Protein AF-A0A928CV16-F1 (afdb_monomer_lite)

Foldseek 3Di:
DPDDPPDPDDDDPPDDPCPDPVVVPVPVVDDDDDPVDPDDPVVVVVPPPPPPPPPVVVVVVVVVVVVVVLVVVLVVLLVVCCVVPVPLNVLLVCCLVCVVDDLVNSCVVVVHDSVVSVVSPVVSCVSPVVCVVSRPDPPPPPPPPDD

Radius of gyration: 34.5 Å; chains: 1; bounding box: 80×53×70 Å

Sequence (147 aa):
MFGCHNCSHRPQKDENYEETPCARCRAAMDPAVMSDFAMDPEDLNTMPVEEEYPDEVLKDRYCRADMAEAVSQTAKTILRLKTRSHSACRILEMKIDRPELSYSQLAEIFSCRKQNIQYHLHKILSACPELGYLLPARKKSRRTARR

Structure (mmCIF, N/CA/C/O backbone):
data_AF-A0A928CV16-F1
#
_entry.id   AF-A0A928CV16-F1
#
loop_
_atom_site.group_PDB
_atom_site.id
_atom_site.type_symbol
_atom_site.label_atom_id
_atom_site.label_alt_id
_atom_site.label_comp_id
_atom_site.label_asym_id
_atom_site.label_entity_id
_atom_site.label_seq_id
_atom_site.pdbx_PDB_ins_code
_atom_site.Cartn_x
_atom_site.Cartn_y
_atom_site.Cartn_z
_atom_site.occupancy
_atom_site.B_iso_or_equiv
_atom_site.auth_seq_id
_atom_site.auth_comp_id
_atom_site.auth_asym_id
_atom_site.auth_atom_id
_atom_site.pdbx_PDB_model_num
ATOM 1 N N . MET A 1 1 ? 53.106 -1.876 -30.721 1.00 47.25 1 MET A N 1
ATOM 2 C CA . MET A 1 1 ? 53.663 -3.218 -31.002 1.00 47.25 1 MET A CA 1
ATOM 3 C C . MET A 1 1 ? 53.161 -3.622 -32.377 1.00 47.25 1 MET A C 1
ATOM 5 O O . MET A 1 1 ? 51.961 -3.531 -32.580 1.00 47.25 1 MET A O 1
ATOM 9 N N . PHE A 1 2 ? 54.045 -3.991 -33.307 1.00 47.91 2 PHE A N 1
ATOM 10 C CA . PHE A 1 2 ? 53.650 -4.603 -34.581 1.00 47.91 2 PHE A CA 1
ATOM 11 C C . PHE A 1 2 ? 53.390 -6.089 -34.322 1.00 47.91 2 PHE A C 1
ATOM 13 O O . PHE A 1 2 ? 54.287 -6.804 -33.881 1.00 47.91 2 PHE A O 1
ATOM 20 N N . GLY A 1 3 ? 52.152 -6.536 -34.498 1.00 51.47 3 GLY A N 1
ATOM 21 C CA . GLY A 1 3 ? 51.766 -7.919 -34.246 1.00 51.47 3 GLY A CA 1
ATOM 22 C C . GLY A 1 3 ? 50.323 -8.173 -34.653 1.00 51.47 3 GLY A C 1
ATOM 23 O O . GLY A 1 3 ? 49.477 -7.289 -34.545 1.00 51.47 3 GLY A O 1
ATOM 24 N N . CYS A 1 4 ? 50.050 -9.381 -35.138 1.00 59.94 4 CYS A N 1
ATOM 25 C CA . CYS A 1 4 ? 48.690 -9.823 -35.410 1.00 59.94 4 CYS A CA 1
ATOM 26 C C . CYS A 1 4 ? 47.965 -10.042 -34.074 1.00 59.94 4 CYS A C 1
ATOM 28 O O . CYS A 1 4 ? 48.443 -10.793 -33.229 1.00 59.94 4 CYS A O 1
ATOM 30 N N . HIS A 1 5 ? 46.807 -9.407 -33.874 1.00 60.84 5 HIS A N 1
ATOM 31 C CA . HIS A 1 5 ? 46.018 -9.560 -32.644 1.00 60.84 5 HIS A CA 1
ATOM 32 C C . HIS A 1 5 ? 45.402 -10.959 -32.475 1.00 60.84 5 HIS A C 1
ATOM 34 O O . HIS A 1 5 ? 45.026 -11.325 -31.364 1.00 60.84 5 HIS A O 1
ATOM 40 N N . ASN A 1 6 ? 45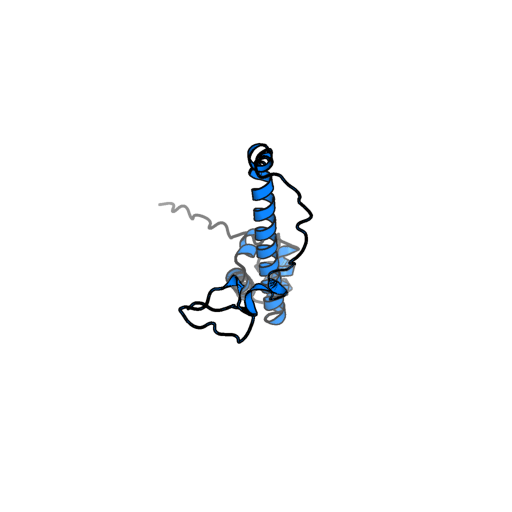.330 -11.740 -33.557 1.00 61.22 6 ASN A N 1
ATOM 41 C CA . ASN A 1 6 ? 44.631 -13.025 -33.606 1.00 61.22 6 ASN A CA 1
ATOM 42 C C . ASN A 1 6 ? 45.553 -14.246 -33.729 1.00 61.22 6 ASN A C 1
ATOM 44 O O . ASN A 1 6 ? 45.060 -15.371 -33.788 1.00 61.22 6 ASN A O 1
ATOM 48 N N . CYS A 1 7 ? 46.879 -14.076 -33.752 1.00 63.16 7 CYS A N 1
ATOM 49 C CA . CYS A 1 7 ? 47.793 -15.211 -33.656 1.00 63.16 7 CYS A CA 1
ATOM 50 C C . CYS A 1 7 ? 49.028 -14.878 -32.816 1.00 63.16 7 CYS A C 1
ATOM 52 O O . CYS A 1 7 ? 49.430 -13.728 -32.680 1.00 63.16 7 CYS A O 1
ATOM 54 N N . SER A 1 8 ? 49.659 -15.904 -32.245 1.00 60.75 8 SER A N 1
ATOM 55 C CA . SER A 1 8 ? 50.816 -15.769 -31.346 1.00 60.75 8 SER A CA 1
ATOM 56 C C . SER A 1 8 ? 52.103 -15.324 -32.055 1.00 60.75 8 SER A C 1
ATO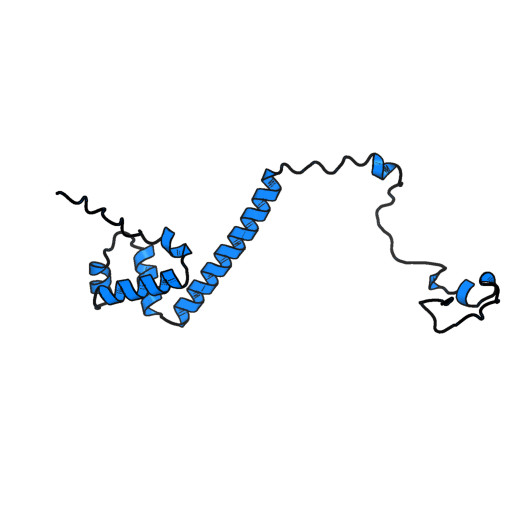M 58 O O . SER A 1 8 ? 53.174 -15.331 -31.448 1.00 60.75 8 SER A O 1
ATOM 60 N N . HIS A 1 9 ? 52.022 -14.989 -33.343 1.00 64.12 9 HIS A N 1
ATOM 61 C CA . HIS A 1 9 ? 53.176 -14.701 -34.174 1.00 64.12 9 HIS A CA 1
ATOM 62 C C . HIS A 1 9 ? 53.572 -13.227 -34.055 1.00 64.12 9 HIS A C 1
ATOM 64 O O . HIS A 1 9 ? 52.753 -12.323 -34.234 1.00 64.12 9 HIS A O 1
ATOM 70 N N . ARG A 1 10 ? 54.843 -12.987 -33.723 1.00 64.25 10 ARG A N 1
ATOM 71 C CA . ARG A 1 10 ? 55.407 -11.649 -33.525 1.00 64.25 10 ARG A CA 1
ATOM 72 C C . ARG A 1 10 ? 56.444 -11.390 -34.618 1.00 64.25 10 ARG A C 1
ATOM 74 O O . ARG A 1 10 ? 57.535 -11.949 -34.506 1.00 64.25 10 ARG A O 1
ATOM 81 N N . PRO A 1 11 ? 56.112 -10.604 -35.655 1.00 63.56 11 PRO A N 1
ATOM 82 C CA . PRO A 1 11 ? 57.064 -10.299 -36.715 1.00 63.56 11 PRO A CA 1
ATOM 83 C C . PRO A 1 11 ? 58.230 -9.473 -36.165 1.00 63.56 11 PRO A C 1
ATOM 85 O O . PRO A 1 11 ? 58.069 -8.713 -35.199 1.00 63.56 11 PRO A O 1
ATOM 88 N N . GLN A 1 12 ? 59.412 -9.637 -36.760 1.00 64.19 12 GLN A N 1
ATOM 89 C CA . GLN A 1 12 ? 60.558 -8.795 -36.424 1.00 64.19 12 GLN A CA 1
ATOM 90 C C . GLN A 1 12 ? 60.365 -7.385 -36.997 1.00 64.19 12 GLN A C 1
ATOM 92 O O . GLN A 1 12 ? 59.616 -7.174 -37.945 1.00 64.19 12 GLN A O 1
ATOM 97 N N . LYS A 1 13 ? 60.998 -6.387 -36.371 1.00 61.31 13 LYS A N 1
ATOM 98 C CA . LYS A 1 13 ? 60.667 -4.963 -36.561 1.00 61.31 13 LYS A CA 1
ATOM 99 C C . LYS A 1 13 ? 60.935 -4.431 -37.980 1.00 61.31 13 LYS A C 1
ATOM 101 O O . LYS A 1 13 ? 60.340 -3.422 -38.342 1.00 61.31 13 LYS A O 1
ATOM 106 N N . ASP A 1 14 ? 61.761 -5.134 -38.752 1.00 65.06 14 ASP A N 1
ATOM 107 C CA . ASP A 1 14 ? 62.219 -4.738 -40.091 1.00 65.06 14 ASP A CA 1
ATOM 108 C C . ASP A 1 14 ? 61.791 -5.739 -41.183 1.00 65.06 14 ASP A C 1
ATOM 110 O O . ASP A 1 14 ? 62.285 -5.703 -42.307 1.00 65.06 14 ASP A O 1
ATOM 114 N N . GLU A 1 15 ? 60.884 -6.660 -40.851 1.00 63.88 15 GLU A N 1
ATOM 115 C CA . GLU A 1 15 ? 60.398 -7.691 -41.765 1.00 63.88 15 GLU A CA 1
ATOM 116 C C . GLU A 1 15 ? 59.200 -7.163 -42.569 1.00 63.88 15 GLU A C 1
ATOM 118 O O . GLU A 1 15 ? 58.273 -6.563 -42.012 1.00 63.88 15 GLU A O 1
ATOM 123 N N . ASN A 1 16 ? 59.214 -7.357 -43.891 1.00 64.81 16 ASN A N 1
ATOM 124 C CA . ASN A 1 16 ? 58.184 -6.812 -44.767 1.00 64.81 16 ASN A CA 1
ATOM 125 C C . ASN A 1 16 ? 56.872 -7.587 -44.567 1.00 64.81 16 ASN A C 1
ATOM 127 O O . ASN A 1 16 ? 56.825 -8.805 -44.735 1.00 64.81 16 ASN A O 1
ATOM 131 N N . TYR A 1 17 ? 55.801 -6.892 -44.174 1.00 65.31 17 TYR A N 1
ATOM 132 C CA . TYR A 1 17 ? 54.583 -7.536 -43.667 1.00 65.31 17 TYR A CA 1
ATOM 133 C C . TYR A 1 17 ? 53.970 -8.544 -44.652 1.00 65.31 17 TYR A C 1
ATOM 135 O O . TYR A 1 17 ? 53.527 -9.607 -44.219 1.00 65.31 17 TYR A O 1
ATOM 143 N N . GLU A 1 18 ? 53.995 -8.246 -45.956 1.00 65.75 18 GLU A N 1
ATOM 144 C CA . GLU A 1 18 ? 53.441 -9.071 -47.046 1.00 65.75 18 GLU A CA 1
ATOM 145 C C . GLU A 1 18 ? 54.078 -10.465 -47.159 1.00 65.75 18 GLU A C 1
ATOM 147 O O . GLU A 1 18 ? 53.445 -11.406 -47.641 1.00 65.75 18 GLU A O 1
ATOM 152 N N . GLU A 1 19 ? 55.309 -10.616 -46.673 1.00 66.31 19 GLU A N 1
ATOM 153 C CA . GLU A 1 19 ? 56.051 -11.878 -46.682 1.00 66.31 19 GLU A CA 1
ATOM 154 C C . GLU A 1 19 ? 55.817 -12.696 -45.403 1.00 66.31 19 GLU A C 1
ATOM 156 O O . GLU A 1 19 ? 56.182 -13.871 -45.326 1.00 66.31 19 GLU A O 1
ATOM 161 N N . THR A 1 20 ? 55.168 -12.109 -44.392 1.00 68.19 20 THR A N 1
ATOM 162 C CA . THR A 1 20 ? 54.937 -12.779 -43.111 1.00 68.19 20 THR A CA 1
ATOM 163 C C . THR A 1 20 ? 53.774 -13.777 -43.186 1.00 68.19 20 THR A C 1
ATOM 165 O O . THR A 1 20 ? 52.804 -13.572 -43.923 1.00 68.19 20 THR A O 1
ATOM 168 N N . PRO A 1 21 ? 53.767 -14.828 -42.341 1.00 65.50 21 PRO A N 1
ATOM 169 C CA . PRO A 1 21 ? 52.631 -15.751 -42.235 1.00 65.50 21 PRO A CA 1
ATOM 170 C C . PRO A 1 21 ? 51.313 -15.048 -41.873 1.00 65.50 21 PRO A C 1
ATOM 172 O O . PRO A 1 21 ? 50.228 -15.553 -42.167 1.00 65.50 21 PRO A O 1
ATOM 175 N N . CYS A 1 22 ? 51.403 -13.870 -41.245 1.00 68.44 22 CYS A N 1
ATOM 176 C CA . CYS A 1 22 ? 50.265 -13.027 -40.900 1.00 68.44 22 CYS A CA 1
ATOM 177 C C . CYS A 1 22 ? 49.586 -12.408 -42.132 1.00 68.44 22 CYS A C 1
ATOM 179 O O . CYS A 1 22 ? 48.370 -12.235 -42.094 1.00 68.44 22 CYS A O 1
ATOM 181 N N . ALA A 1 23 ? 50.306 -12.158 -43.234 1.00 64.81 23 ALA A N 1
ATOM 182 C CA . ALA A 1 23 ? 49.723 -11.635 -44.476 1.00 64.81 23 ALA A CA 1
ATOM 183 C C . ALA A 1 23 ? 48.721 -12.602 -45.124 1.00 64.81 23 ALA A C 1
ATOM 185 O O . ALA A 1 23 ? 47.801 -12.178 -45.816 1.00 64.81 23 ALA A O 1
ATOM 186 N N . ARG A 1 24 ? 48.868 -13.909 -44.871 1.00 59.56 24 ARG A N 1
ATOM 187 C CA . ARG A 1 24 ? 47.956 -14.957 -45.357 1.00 59.56 24 ARG A CA 1
ATOM 188 C C . ARG A 1 24 ? 47.046 -15.521 -44.266 1.00 59.56 24 ARG A C 1
ATOM 190 O O . ARG A 1 24 ? 46.402 -16.551 -44.471 1.00 59.56 24 ARG A O 1
ATOM 197 N N . CYS A 1 25 ? 47.001 -14.886 -43.095 1.00 63.03 25 CYS A N 1
ATOM 198 C CA . CYS A 1 25 ? 46.144 -15.330 -42.004 1.00 63.03 25 CYS A CA 1
ATOM 199 C C . CYS A 1 25 ? 44.672 -15.249 -42.437 1.00 63.03 25 CYS A C 1
ATOM 201 O O . CYS A 1 25 ? 44.194 -14.194 -42.843 1.00 63.03 25 CYS A O 1
ATOM 203 N N . ARG A 1 26 ? 43.939 -16.367 -42.329 1.00 50.25 26 ARG A N 1
ATOM 204 C CA . ARG A 1 26 ? 42.530 -16.490 -42.753 1.00 50.25 26 ARG A CA 1
ATOM 205 C C . ARG A 1 26 ? 41.576 -15.478 -42.108 1.00 50.25 26 ARG A C 1
ATOM 207 O O . ARG A 1 26 ? 40.538 -15.221 -42.688 1.00 50.25 26 ARG A O 1
ATOM 214 N N . ALA A 1 27 ? 41.929 -14.872 -40.973 1.00 50.78 27 ALA A N 1
ATOM 215 C CA . ALA A 1 27 ? 41.139 -13.786 -40.387 1.00 50.78 27 ALA A CA 1
ATOM 216 C C . ALA A 1 27 ? 41.137 -12.495 -41.240 1.00 50.78 27 ALA A C 1
ATOM 218 O O . ALA A 1 27 ? 40.261 -11.661 -41.051 1.00 50.78 27 ALA A O 1
ATOM 219 N N . ALA A 1 28 ? 42.094 -12.330 -42.165 1.00 49.78 28 ALA A N 1
ATOM 220 C CA . ALA A 1 28 ? 42.126 -11.239 -43.145 1.00 49.78 28 ALA A CA 1
ATOM 221 C C . ALA A 1 28 ? 41.505 -11.620 -44.505 1.00 49.78 28 ALA A C 1
ATOM 223 O O . ALA A 1 28 ? 41.148 -10.737 -45.274 1.00 49.78 28 ALA A O 1
ATOM 224 N N . MET A 1 29 ? 41.359 -12.917 -44.804 1.00 48.75 29 MET A N 1
ATOM 225 C CA . MET A 1 29 ? 40.766 -13.432 -46.050 1.00 48.75 29 MET A CA 1
ATOM 226 C C . MET A 1 29 ? 39.300 -13.873 -45.860 1.00 48.75 29 MET A C 1
ATOM 228 O O . MET A 1 29 ? 38.892 -14.878 -46.434 1.00 48.75 29 MET A O 1
ATOM 232 N N . ASP A 1 30 ? 38.533 -13.092 -45.088 1.00 45.75 30 ASP A N 1
ATOM 233 C CA . ASP A 1 30 ? 37.084 -13.201 -44.809 1.00 45.75 30 ASP A CA 1
ATOM 234 C C . ASP A 1 30 ? 36.600 -14.258 -43.782 1.00 45.75 30 ASP A C 1
ATOM 236 O O . ASP A 1 30 ? 37.153 -15.361 -43.721 1.00 45.75 30 ASP A O 1
ATOM 240 N N . PRO A 1 31 ? 35.471 -14.031 -43.056 1.00 51.84 31 PRO A N 1
ATOM 241 C CA . PRO A 1 31 ? 34.705 -12.779 -42.879 1.00 51.84 31 PRO A CA 1
ATOM 242 C C . PRO A 1 31 ? 34.172 -12.558 -41.439 1.00 51.84 31 PRO A C 1
ATOM 244 O O . PRO A 1 31 ? 34.201 -13.450 -40.588 1.00 51.84 31 PRO A O 1
ATOM 247 N N . ALA A 1 32 ? 33.542 -11.406 -41.190 1.00 42.53 32 ALA A N 1
ATOM 248 C CA . ALA A 1 32 ? 32.476 -11.327 -40.190 1.00 42.53 32 ALA A CA 1
ATOM 249 C C . ALA A 1 32 ? 31.206 -10.708 -40.794 1.00 42.53 32 ALA A C 1
ATOM 251 O O . ALA A 1 32 ? 31.156 -9.520 -41.077 1.00 42.53 32 ALA A O 1
ATOM 252 N N . VAL A 1 33 ? 30.225 -11.600 -40.965 1.00 43.66 33 VAL A N 1
ATOM 253 C CA . VAL A 1 33 ? 28.759 -11.460 -40.992 1.00 43.66 33 VAL A CA 1
ATOM 254 C C . VAL A 1 33 ? 28.156 -10.254 -41.720 1.00 43.66 33 VAL A C 1
ATOM 256 O O . VAL A 1 33 ? 28.267 -9.108 -41.298 1.00 43.66 33 VAL A O 1
ATOM 259 N N . MET A 1 34 ? 27.392 -10.601 -42.759 1.00 44.31 34 MET A N 1
ATOM 260 C CA . MET A 1 34 ? 26.396 -9.782 -43.442 1.00 44.31 34 MET A CA 1
ATOM 261 C C . MET A 1 34 ? 25.632 -8.863 -42.480 1.00 44.31 34 MET A C 1
ATOM 263 O O . MET A 1 34 ? 24.810 -9.309 -41.682 1.00 44.31 34 MET A O 1
ATOM 267 N N . SER A 1 35 ? 25.871 -7.563 -42.615 1.00 50.25 35 SER A N 1
ATOM 268 C CA . SER A 1 35 ? 24.784 -6.603 -42.489 1.00 50.25 35 SER A CA 1
ATOM 269 C C . SER A 1 35 ? 23.854 -6.851 -43.677 1.00 50.25 35 SER A C 1
ATOM 271 O O . SER A 1 35 ? 24.293 -6.725 -44.818 1.00 50.25 35 SER A O 1
ATOM 273 N N . ASP A 1 36 ? 22.587 -7.183 -43.431 1.00 49.94 36 ASP A N 1
ATOM 274 C CA . ASP A 1 36 ? 21.554 -7.251 -44.481 1.00 49.94 36 ASP A CA 1
ATOM 275 C C . ASP A 1 36 ? 21.257 -5.873 -45.111 1.00 49.94 36 ASP A C 1
ATOM 277 O O . ASP A 1 36 ? 20.431 -5.753 -46.013 1.00 49.94 36 ASP A O 1
ATOM 281 N N . PHE A 1 37 ? 21.942 -4.819 -44.667 1.00 50.28 37 PHE A N 1
ATOM 282 C CA . PHE A 1 37 ? 21.850 -3.491 -45.246 1.00 50.28 37 PHE A CA 1
ATOM 283 C C . PHE A 1 37 ? 23.030 -3.254 -46.184 1.00 50.28 37 PHE A C 1
ATOM 285 O O . PHE A 1 37 ? 24.107 -2.826 -45.765 1.00 50.28 37 PHE A O 1
ATOM 292 N N . ALA A 1 38 ? 22.804 -3.522 -47.469 1.00 52.53 38 ALA A N 1
ATOM 293 C CA . ALA A 1 38 ? 23.517 -2.854 -48.545 1.00 52.53 38 ALA A CA 1
ATOM 294 C C . ALA A 1 38 ? 22.922 -1.445 -48.676 1.00 52.53 38 ALA A C 1
ATOM 296 O O . ALA A 1 38 ? 21.953 -1.255 -49.403 1.00 52.53 38 ALA A O 1
ATOM 297 N N . MET A 1 39 ? 23.431 -0.481 -47.910 1.00 53.00 39 MET A N 1
ATOM 298 C CA . MET A 1 39 ? 23.123 0.931 -48.146 1.00 53.00 39 MET A CA 1
ATOM 299 C C . MET A 1 39 ? 24.405 1.657 -48.529 1.00 53.00 39 MET A C 1
ATOM 301 O O . MET A 1 39 ? 25.416 1.563 -47.829 1.00 53.00 39 MET A O 1
ATOM 305 N N . ASP A 1 40 ? 24.350 2.330 -49.674 1.00 52.69 40 ASP A N 1
ATOM 306 C CA . ASP A 1 40 ? 25.412 3.175 -50.203 1.00 52.69 40 ASP A CA 1
ATOM 307 C C . ASP A 1 40 ? 25.649 4.342 -49.218 1.00 52.69 40 ASP A C 1
ATOM 309 O O . ASP A 1 40 ? 24.684 4.895 -48.685 1.00 52.69 40 ASP A O 1
ATOM 313 N N . PRO A 1 41 ? 26.888 4.770 -48.917 1.00 55.69 41 PRO A N 1
ATOM 314 C CA . PRO A 1 41 ? 27.119 5.941 -48.066 1.00 55.69 41 PRO A CA 1
ATOM 315 C C . PRO A 1 41 ? 26.481 7.244 -48.586 1.00 55.69 41 PRO A C 1
ATOM 317 O O . PRO A 1 41 ? 26.296 8.174 -47.801 1.00 55.69 41 PRO A O 1
ATOM 320 N N . GLU A 1 42 ? 26.102 7.324 -49.866 1.00 56.22 42 GLU A N 1
ATOM 321 C CA . GLU A 1 42 ? 25.296 8.432 -50.403 1.00 56.22 42 GLU A CA 1
ATOM 322 C C . GLU A 1 42 ? 23.796 8.317 -50.056 1.00 56.22 42 GLU A C 1
ATOM 324 O O . GLU A 1 42 ? 23.134 9.345 -49.872 1.00 56.22 42 GLU A O 1
ATOM 329 N N . ASP A 1 43 ? 23.285 7.098 -49.838 1.00 51.53 43 ASP A N 1
ATOM 330 C CA . ASP A 1 43 ? 21.913 6.856 -49.368 1.00 51.53 43 ASP A CA 1
ATOM 331 C C . ASP A 1 43 ? 21.723 7.308 -47.911 1.00 51.53 43 ASP A C 1
ATOM 333 O O . ASP A 1 43 ? 20.634 7.717 -47.524 1.00 51.53 43 ASP A O 1
ATOM 337 N N . LEU A 1 44 ? 22.786 7.336 -47.096 1.00 51.12 44 LEU A N 1
ATOM 338 C CA . LEU A 1 44 ? 22.747 7.857 -45.718 1.00 51.12 44 LEU A CA 1
ATOM 339 C C . LEU A 1 44 ? 22.435 9.362 -45.641 1.00 51.12 44 LEU A C 1
ATOM 341 O O . LEU A 1 44 ? 21.852 9.810 -44.656 1.00 51.12 44 LEU A O 1
ATOM 345 N N . ASN A 1 45 ? 22.780 10.138 -46.674 1.00 51.50 45 ASN A N 1
ATOM 346 C CA . ASN A 1 45 ? 22.426 11.562 -46.767 1.00 51.50 45 ASN A CA 1
ATOM 347 C C . ASN A 1 45 ? 21.039 11.801 -47.387 1.00 51.50 45 ASN A C 1
ATOM 349 O O . ASN A 1 45 ? 20.551 12.932 -47.372 1.00 51.50 45 ASN A O 1
ATOM 353 N N . THR A 1 46 ? 20.411 10.760 -47.940 1.00 53.19 46 THR A N 1
ATOM 354 C CA . THR A 1 46 ? 19.050 10.795 -48.498 1.00 53.19 46 THR A CA 1
ATOM 355 C C . THR A 1 46 ? 18.050 9.968 -47.699 1.00 53.19 46 THR A C 1
ATOM 357 O O . THR A 1 46 ? 16.854 10.034 -47.994 1.00 53.19 46 THR A O 1
ATOM 360 N N . MET A 1 47 ? 18.491 9.262 -46.650 1.00 44.16 47 MET A N 1
ATOM 361 C CA . MET A 1 47 ? 17.587 8.684 -45.668 1.00 44.16 47 MET A CA 1
ATOM 362 C C . MET A 1 47 ? 16.700 9.816 -45.144 1.00 44.16 47 MET A C 1
ATOM 364 O O . MET A 1 47 ? 17.233 10.805 -44.628 1.00 44.16 47 MET A O 1
ATOM 368 N N . PRO A 1 48 ? 15.363 9.722 -45.279 1.00 47.78 48 PRO A N 1
ATOM 369 C CA . PRO A 1 48 ? 14.499 10.613 -44.537 1.00 47.78 48 PRO A CA 1
ATOM 370 C C . PRO A 1 48 ? 14.888 10.414 -43.077 1.00 47.78 48 PRO A C 1
ATOM 372 O O . PRO A 1 48 ? 14.768 9.306 -42.552 1.00 47.78 48 PRO A O 1
ATOM 375 N N . VAL A 1 49 ? 15.460 11.466 -42.483 1.00 53.25 49 VAL A N 1
ATOM 376 C CA . VAL A 1 49 ? 15.687 11.580 -41.043 1.00 53.25 49 VAL A CA 1
ATOM 377 C C . VAL A 1 49 ? 14.451 10.984 -40.399 1.00 53.25 49 VAL A C 1
ATOM 379 O O . VAL A 1 49 ? 13.357 11.463 -40.711 1.00 53.25 49 VAL A O 1
ATOM 382 N N . GLU A 1 50 ? 14.629 9.890 -39.642 1.00 50.62 50 GLU A N 1
ATOM 383 C CA . GLU A 1 50 ? 13.535 9.198 -38.962 1.00 50.62 50 GLU A CA 1
ATOM 384 C C . GLU A 1 50 ? 12.596 10.266 -38.434 1.00 50.62 50 GLU A C 1
ATOM 386 O O . GLU A 1 50 ? 13.037 11.137 -37.676 1.00 50.62 50 GLU A O 1
ATOM 391 N N . GLU A 1 51 ? 11.360 10.255 -38.946 1.00 51.47 51 GLU A N 1
ATOM 392 C CA . GLU A 1 51 ? 10.339 11.212 -38.561 1.00 51.47 51 GLU A CA 1
ATOM 393 C C . GLU A 1 51 ? 10.407 11.336 -37.050 1.00 51.47 51 GLU A C 1
ATOM 395 O O . GLU A 1 51 ? 10.280 10.340 -36.333 1.00 51.47 51 GLU A O 1
ATOM 400 N N . GLU A 1 52 ? 10.708 12.552 -36.603 1.00 53.78 52 GLU A N 1
ATOM 401 C CA . GLU A 1 52 ? 10.690 12.974 -35.219 1.00 53.78 52 GLU A CA 1
ATOM 402 C C . GLU A 1 52 ? 9.346 12.500 -34.664 1.00 53.78 52 GLU A C 1
ATOM 404 O O . GLU A 1 52 ? 8.308 13.115 -34.919 1.00 53.78 52 GLU A O 1
ATOM 409 N N . TYR A 1 53 ? 9.337 11.311 -34.038 1.00 49.84 53 TYR A N 1
ATOM 410 C CA . TYR A 1 53 ? 8.116 10.720 -33.509 1.00 49.84 53 TYR A CA 1
ATOM 411 C C . TYR A 1 53 ? 7.504 11.816 -32.656 1.00 49.84 53 TYR A C 1
ATOM 413 O O . TYR A 1 53 ? 8.220 12.317 -31.783 1.00 49.84 53 TYR A O 1
ATOM 421 N N . PRO A 1 54 ? 6.245 12.226 -32.908 1.00 52.34 54 PRO A N 1
ATOM 422 C CA . PRO A 1 54 ? 5.677 13.368 -32.224 1.00 52.34 54 PRO A CA 1
ATOM 423 C C . PRO A 1 54 ? 5.895 13.130 -30.742 1.00 52.34 54 PRO A C 1
ATOM 425 O O . PRO A 1 54 ? 5.511 12.085 -30.216 1.00 52.34 54 PRO A O 1
ATOM 428 N N . ASP A 1 55 ? 6.606 14.069 -30.127 1.00 57.00 55 ASP A N 1
ATOM 429 C CA . ASP A 1 55 ? 7.196 14.043 -28.787 1.00 57.00 55 ASP A CA 1
ATOM 430 C C . ASP A 1 55 ? 6.251 13.451 -27.712 1.00 57.00 55 ASP A C 1
ATOM 432 O O . ASP A 1 55 ? 6.665 12.910 -26.687 1.00 57.00 55 ASP A O 1
ATOM 436 N N . GLU A 1 56 ? 4.946 13.521 -27.973 1.00 57.09 56 GLU A N 1
ATOM 437 C CA . GLU A 1 56 ? 3.848 12.932 -27.215 1.00 57.09 56 GLU A CA 1
ATOM 438 C C . GLU A 1 56 ? 3.837 11.393 -27.165 1.00 57.09 56 GLU A C 1
ATOM 440 O O . GLU A 1 56 ? 3.549 10.841 -26.108 1.00 57.09 56 GLU A O 1
ATOM 445 N N . VAL A 1 57 ? 4.178 10.669 -28.238 1.00 57.31 57 VAL A N 1
ATOM 446 C CA . VAL A 1 57 ? 4.131 9.190 -28.282 1.00 57.31 57 VAL A CA 1
ATOM 447 C C . VAL A 1 57 ? 5.278 8.571 -27.481 1.00 57.31 57 VAL A C 1
ATOM 449 O O . VAL A 1 57 ? 5.087 7.564 -26.791 1.00 57.31 57 VAL A O 1
ATOM 452 N N . LEU A 1 58 ? 6.467 9.182 -27.531 1.00 56.06 58 LEU A N 1
ATOM 453 C CA . LEU A 1 58 ? 7.597 8.793 -26.686 1.00 56.06 58 LEU A CA 1
ATOM 454 C C . LEU A 1 58 ? 7.313 9.139 -25.221 1.00 56.06 58 LEU A C 1
ATOM 456 O O . LEU A 1 58 ? 7.454 8.262 -24.368 1.00 56.06 58 LEU A O 1
ATOM 460 N N . LYS A 1 59 ? 6.815 10.352 -24.926 1.00 59.72 59 LYS A N 1
ATOM 461 C CA . LYS A 1 59 ? 6.361 10.727 -23.574 1.00 59.72 59 LYS A CA 1
ATOM 462 C C . LYS A 1 59 ? 5.323 9.750 -23.029 1.00 59.72 59 LYS A C 1
ATOM 464 O O . LYS A 1 59 ? 5.466 9.305 -21.897 1.00 59.72 59 LYS A O 1
ATOM 469 N N . ASP A 1 60 ? 4.344 9.337 -23.831 1.00 62.22 60 ASP A N 1
ATOM 470 C CA . ASP A 1 60 ? 3.307 8.398 -23.392 1.00 62.22 60 ASP A CA 1
ATOM 471 C C . ASP A 1 60 ? 3.885 7.002 -23.080 1.00 62.22 60 ASP A C 1
ATOM 473 O O . ASP A 1 60 ? 3.477 6.354 -22.115 1.00 62.22 60 ASP A O 1
ATOM 477 N N . ARG A 1 61 ? 4.903 6.543 -23.824 1.00 60.56 61 ARG A N 1
ATOM 478 C CA . ARG A 1 61 ? 5.613 5.287 -23.515 1.00 60.56 61 ARG A CA 1
ATOM 479 C C . ARG A 1 61 ? 6.447 5.373 -22.235 1.00 60.56 61 ARG A C 1
ATOM 481 O O . ARG A 1 61 ? 6.362 4.453 -21.421 1.00 60.56 61 ARG A O 1
ATOM 488 N N . TYR A 1 62 ? 7.205 6.453 -22.032 1.00 61.12 62 TYR A N 1
ATOM 489 C CA . TYR A 1 62 ? 7.978 6.660 -20.800 1.00 61.12 62 TYR A CA 1
ATOM 490 C C . TYR A 1 62 ? 7.057 6.808 -19.583 1.00 61.12 62 TYR A C 1
ATOM 492 O O . TYR A 1 62 ? 7.239 6.106 -18.592 1.00 61.12 62 TYR A O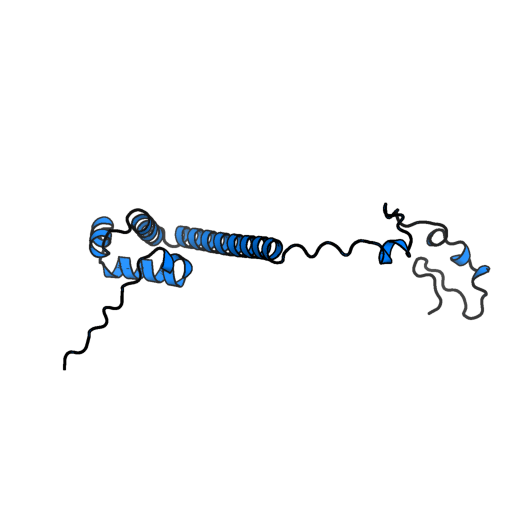 1
ATOM 500 N N . CYS A 1 63 ? 5.979 7.591 -19.695 1.00 68.69 63 CYS A N 1
ATOM 501 C CA . CYS A 1 63 ? 4.974 7.713 -18.642 1.00 68.69 63 CYS A CA 1
ATOM 502 C C . CYS A 1 63 ? 4.327 6.365 -18.293 1.00 68.69 63 CYS A C 1
ATOM 504 O O . CYS A 1 63 ? 4.096 6.082 -17.119 1.00 68.69 63 CYS A O 1
ATOM 506 N N . ARG A 1 64 ? 4.048 5.503 -19.280 1.00 70.50 64 ARG A N 1
ATOM 507 C CA . ARG A 1 64 ? 3.516 4.152 -19.026 1.00 70.50 64 ARG A CA 1
ATOM 508 C C . ARG A 1 64 ? 4.519 3.244 -18.323 1.00 70.50 64 ARG A C 1
ATOM 510 O O . ARG A 1 64 ? 4.102 2.491 -17.444 1.00 70.50 64 ARG A O 1
ATOM 517 N N . ALA A 1 65 ? 5.799 3.305 -18.685 1.00 71.81 65 ALA A N 1
ATOM 518 C CA . ALA A 1 65 ? 6.846 2.531 -18.021 1.00 71.81 65 ALA A CA 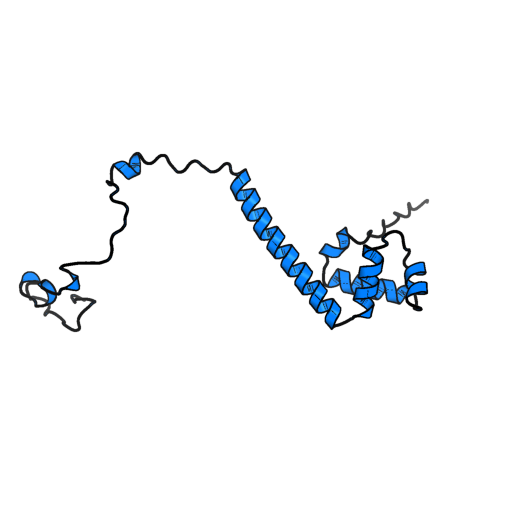1
ATOM 519 C C . ALA A 1 65 ? 7.012 2.964 -16.555 1.00 71.81 65 ALA A C 1
ATOM 521 O O . ALA A 1 65 ? 6.960 2.118 -15.662 1.00 71.81 65 ALA A O 1
ATOM 522 N N . ASP A 1 66 ? 7.074 4.273 -16.305 1.00 76.94 66 ASP A N 1
ATOM 523 C CA . ASP A 1 66 ? 7.188 4.845 -14.960 1.00 76.94 66 ASP A CA 1
ATOM 524 C C . ASP A 1 66 ? 5.955 4.526 -14.100 1.00 76.94 66 ASP A C 1
ATOM 526 O O . ASP A 1 66 ? 6.067 4.148 -12.931 1.00 76.94 66 ASP A O 1
ATOM 530 N N . MET A 1 67 ? 4.753 4.604 -14.685 1.00 79.19 67 MET A N 1
ATOM 531 C CA . MET A 1 67 ? 3.520 4.190 -14.012 1.00 79.19 67 MET A CA 1
ATOM 532 C C . MET A 1 67 ? 3.522 2.693 -13.693 1.00 79.19 67 MET A C 1
ATOM 534 O O . MET A 1 67 ? 3.133 2.305 -12.591 1.00 79.19 67 MET A O 1
ATOM 538 N N . ALA A 1 68 ? 3.959 1.842 -14.623 1.00 78.44 68 ALA A N 1
ATOM 539 C CA . ALA A 1 68 ? 4.028 0.401 -14.401 1.00 78.44 68 ALA A CA 1
ATOM 540 C C . ALA A 1 68 ? 5.028 0.044 -13.291 1.00 78.44 68 ALA A C 1
ATOM 542 O O . ALA A 1 68 ? 4.742 -0.827 -12.461 1.00 78.44 68 ALA A O 1
ATOM 543 N N . GLU A 1 69 ? 6.168 0.734 -13.231 1.00 80.88 69 GLU A N 1
ATOM 544 C CA . GLU A 1 69 ? 7.148 0.581 -12.159 1.00 80.88 69 GLU A CA 1
ATOM 545 C C . GLU A 1 69 ? 6.574 1.030 -10.810 1.00 80.88 69 GLU A C 1
ATOM 547 O O . GLU A 1 69 ? 6.615 0.263 -9.841 1.00 80.88 69 GLU A O 1
ATOM 552 N N . ALA A 1 70 ? 5.958 2.215 -10.753 1.00 78.75 70 ALA A N 1
ATOM 553 C CA . ALA A 1 70 ? 5.328 2.736 -9.543 1.00 78.75 70 ALA A CA 1
ATOM 554 C C . ALA A 1 70 ? 4.236 1.788 -9.020 1.00 78.75 70 ALA A C 1
ATOM 556 O O . ALA A 1 70 ? 4.257 1.397 -7.852 1.00 78.75 70 ALA A O 1
ATOM 557 N N . VAL A 1 71 ? 3.336 1.322 -9.894 1.00 83.31 71 VAL A N 1
ATOM 558 C CA . VAL A 1 71 ? 2.288 0.347 -9.548 1.00 83.31 71 VAL A CA 1
ATOM 559 C C . VAL A 1 71 ? 2.899 -0.961 -9.048 1.00 83.31 71 VAL A C 1
ATOM 561 O O . VAL A 1 71 ? 2.459 -1.501 -8.029 1.00 83.31 71 VAL A O 1
ATOM 564 N N . SER A 1 72 ? 3.943 -1.462 -9.712 1.00 84.81 72 SER A N 1
ATOM 565 C CA . SER A 1 72 ? 4.643 -2.683 -9.298 1.00 84.81 72 SER A CA 1
ATOM 566 C C . SER A 1 72 ? 5.272 -2.536 -7.912 1.00 84.81 72 SER A C 1
ATOM 568 O O . SER A 1 72 ? 5.214 -3.459 -7.093 1.00 84.81 72 SER A O 1
ATOM 570 N N . GLN A 1 73 ? 5.853 -1.376 -7.617 1.00 83.62 73 GLN A N 1
ATOM 571 C CA . GLN A 1 73 ? 6.473 -1.090 -6.330 1.00 83.62 73 GLN A CA 1
ATOM 572 C C . GLN A 1 73 ? 5.432 -0.933 -5.214 1.00 83.62 73 GLN A C 1
ATOM 574 O O . GLN A 1 73 ? 5.605 -1.488 -4.120 1.00 83.62 73 GLN A O 1
ATOM 579 N N . THR A 1 74 ? 4.313 -0.267 -5.496 1.00 83.38 74 THR A N 1
ATOM 580 C CA . THR A 1 74 ? 3.157 -0.186 -4.596 1.00 83.38 74 THR A CA 1
ATOM 581 C C . THR A 1 74 ? 2.600 -1.580 -4.300 1.00 83.38 74 THR A C 1
ATOM 583 O O . THR A 1 74 ? 2.447 -1.944 -3.133 1.00 83.38 74 THR A O 1
ATOM 586 N N . ALA A 1 75 ? 2.393 -2.416 -5.321 1.00 85.62 75 ALA A N 1
ATOM 587 C CA . ALA A 1 75 ? 1.906 -3.786 -5.157 1.00 85.62 75 ALA A CA 1
ATOM 588 C C . ALA A 1 75 ? 2.851 -4.638 -4.290 1.00 85.62 75 ALA A C 1
ATOM 590 O O . ALA A 1 75 ? 2.409 -5.290 -3.339 1.00 85.62 75 ALA A O 1
ATOM 591 N N . LYS A 1 76 ? 4.169 -4.580 -4.540 1.00 87.00 76 LYS A N 1
ATOM 592 C CA . LYS A 1 76 ? 5.181 -5.252 -3.702 1.00 87.00 76 LYS A CA 1
ATOM 593 C C . LYS A 1 76 ? 5.117 -4.786 -2.248 1.00 87.00 76 LYS A C 1
ATOM 595 O O . LYS A 1 76 ? 5.242 -5.598 -1.329 1.00 87.00 76 LYS A O 1
ATOM 600 N N . THR A 1 77 ? 4.917 -3.491 -2.026 1.00 83.94 77 THR A N 1
ATOM 601 C CA . THR A 1 77 ? 4.833 -2.908 -0.682 1.00 83.94 77 THR A CA 1
ATOM 602 C C . THR A 1 77 ? 3.579 -3.377 0.051 1.00 83.94 77 THR A C 1
ATOM 604 O O . THR A 1 77 ? 3.671 -3.804 1.202 1.00 83.94 77 THR A O 1
ATOM 607 N N . ILE A 1 78 ? 2.431 -3.408 -0.627 1.00 83.12 78 ILE A N 1
ATOM 608 C CA . ILE A 1 78 ? 1.176 -3.942 -0.082 1.00 83.12 78 ILE A CA 1
ATOM 609 C C . ILE A 1 78 ? 1.328 -5.425 0.281 1.00 83.12 78 ILE A C 1
ATOM 611 O O . ILE A 1 78 ? 0.955 -5.826 1.384 1.00 83.12 78 ILE A O 1
ATOM 615 N N . LEU A 1 79 ? 1.940 -6.237 -0.587 1.00 85.62 79 LEU A N 1
ATOM 616 C CA . LEU A 1 79 ? 2.193 -7.655 -0.305 1.00 85.62 79 LEU A CA 1
ATOM 617 C C . LEU A 1 79 ? 3.082 -7.847 0.933 1.00 85.62 79 LEU A C 1
ATOM 619 O O . LEU A 1 79 ? 2.779 -8.673 1.794 1.00 85.62 79 LEU A O 1
ATOM 623 N N . ARG A 1 80 ? 4.143 -7.043 1.077 1.00 86.00 80 ARG A N 1
ATOM 624 C CA . ARG A 1 80 ? 5.011 -7.056 2.271 1.00 86.00 80 ARG A CA 1
ATOM 625 C C . ARG A 1 80 ? 4.285 -6.604 3.539 1.00 86.00 80 ARG A C 1
ATOM 627 O O . ARG A 1 80 ? 4.590 -7.083 4.630 1.00 86.00 80 ARG A O 1
ATOM 634 N N . LEU A 1 81 ? 3.344 -5.670 3.426 1.00 82.38 81 LEU A N 1
ATOM 635 C CA . LEU A 1 81 ? 2.508 -5.257 4.552 1.00 82.38 81 LEU A CA 1
ATOM 636 C C . LEU A 1 81 ? 1.553 -6.382 4.963 1.00 82.38 81 LEU A C 1
ATOM 638 O O . LEU A 1 81 ? 1.414 -6.643 6.160 1.00 82.38 81 LEU A O 1
ATOM 642 N N . LYS A 1 82 ? 0.982 -7.103 3.991 1.00 85.25 82 LYS A N 1
ATOM 643 C CA . LYS A 1 82 ? 0.057 -8.221 4.226 1.00 85.25 82 LYS A CA 1
ATOM 644 C C . LYS A 1 82 ? 0.715 -9.375 4.974 1.00 85.25 82 LYS A C 1
ATOM 646 O O . LYS A 1 82 ? 0.096 -9.933 5.876 1.00 85.25 82 LYS A O 1
ATOM 651 N N . THR A 1 83 ? 1.979 -9.678 4.674 1.00 85.19 83 THR A N 1
ATOM 652 C CA . THR A 1 83 ? 2.738 -10.716 5.393 1.00 85.19 83 THR A CA 1
ATOM 653 C C . THR A 1 83 ? 3.121 -10.301 6.815 1.00 85.19 83 THR A C 1
ATOM 655 O O . THR A 1 83 ? 3.165 -11.145 7.704 1.00 85.19 83 THR A O 1
ATOM 658 N N . ARG A 1 84 ? 3.377 -9.009 7.062 1.00 84.44 84 ARG A N 1
ATOM 659 C CA . ARG A 1 84 ? 3.817 -8.502 8.377 1.00 84.44 84 ARG A CA 1
ATOM 660 C C . ARG A 1 84 ? 2.680 -8.153 9.332 1.00 84.44 84 ARG A C 1
ATOM 662 O O . ARG A 1 84 ? 2.852 -8.249 10.543 1.00 84.44 84 ARG A O 1
ATOM 669 N N . SER A 1 85 ? 1.553 -7.660 8.823 1.00 83.50 85 SER A N 1
ATOM 670 C CA . SER A 1 85 ? 0.450 -7.173 9.654 1.00 83.50 85 SER A CA 1
ATOM 671 C C . SER A 1 85 ? -0.895 -7.393 8.972 1.00 83.50 85 SER A C 1
ATOM 673 O O . SER A 1 85 ? -1.496 -6.483 8.401 1.00 83.50 85 SER A O 1
ATOM 675 N N . HIS A 1 86 ? -1.393 -8.623 9.094 1.00 85.50 86 HIS A N 1
ATOM 676 C CA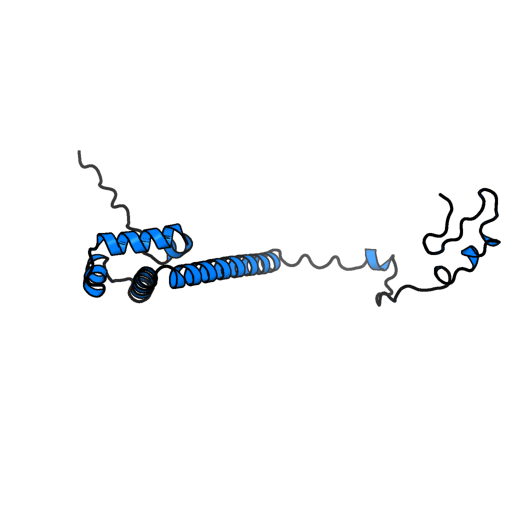 . HIS A 1 86 ? -2.680 -9.030 8.534 1.00 85.50 86 HIS A CA 1
ATOM 677 C C . HIS A 1 86 ? -3.842 -8.133 8.999 1.00 85.50 86 HIS A C 1
ATOM 679 O O . HIS A 1 86 ? -4.699 -7.754 8.205 1.00 85.50 86 HIS A O 1
ATOM 685 N N . SER A 1 87 ? -3.846 -7.725 10.272 1.00 85.62 87 SER A N 1
ATOM 686 C CA . SER A 1 87 ? -4.859 -6.820 10.828 1.00 85.62 87 SER A CA 1
ATOM 687 C C . SER A 1 87 ? -4.830 -5.427 10.195 1.00 85.62 87 SER A C 1
ATOM 689 O O . SER A 1 87 ? -5.885 -4.893 9.862 1.00 85.62 87 SER A O 1
ATOM 691 N N . ALA A 1 88 ? -3.645 -4.851 9.973 1.00 87.88 88 ALA A N 1
ATOM 692 C CA . ALA A 1 88 ? -3.520 -3.541 9.340 1.00 87.88 88 ALA A CA 1
ATOM 693 C C . ALA A 1 88 ? -4.002 -3.576 7.881 1.00 87.88 88 ALA A C 1
ATOM 695 O O . ALA A 1 88 ? -4.725 -2.676 7.456 1.00 87.88 88 ALA A O 1
ATOM 696 N N . CYS A 1 89 ? -3.668 -4.637 7.140 1.00 89.25 89 CYS A N 1
ATOM 697 C CA . CYS A 1 89 ? -4.154 -4.819 5.774 1.00 89.25 89 CYS A CA 1
ATOM 698 C C . CYS A 1 89 ? -5.672 -4.986 5.712 1.00 89.25 89 CYS A C 1
ATOM 700 O O . CYS A 1 89 ? -6.291 -4.327 4.889 1.00 89.25 89 CYS A O 1
ATOM 702 N N . ARG A 1 90 ? -6.294 -5.754 6.616 1.00 92.19 90 ARG A N 1
ATOM 703 C CA . ARG A 1 90 ? -7.765 -5.862 6.657 1.00 92.19 90 ARG A CA 1
ATOM 704 C C . ARG A 1 90 ? -8.448 -4.524 6.943 1.00 92.19 90 ARG A C 1
ATOM 706 O O . ARG A 1 90 ? -9.505 -4.251 6.385 1.00 92.19 90 ARG A O 1
ATOM 713 N N . ILE A 1 91 ? -7.860 -3.688 7.804 1.00 92.69 91 ILE A N 1
ATOM 714 C CA . ILE A 1 91 ? -8.370 -2.333 8.075 1.00 92.69 91 ILE A CA 1
ATOM 715 C C . ILE A 1 91 ? -8.279 -1.463 6.814 1.00 92.69 91 ILE A C 1
ATOM 717 O O . ILE A 1 91 ? -9.218 -0.725 6.521 1.00 92.69 91 ILE A O 1
ATOM 721 N N . LEU A 1 92 ? -7.166 -1.547 6.078 1.00 91.00 92 LEU A N 1
ATOM 722 C CA . LEU A 1 92 ? -6.986 -0.835 4.813 1.00 91.00 92 LEU A CA 1
ATOM 723 C C . LEU A 1 92 ? -7.981 -1.314 3.750 1.00 91.00 92 LEU A C 1
ATOM 725 O O . LEU A 1 92 ? -8.668 -0.476 3.180 1.00 91.00 92 LEU A O 1
ATOM 729 N N . GLU A 1 93 ? -8.077 -2.627 3.521 1.00 91.56 93 GLU A N 1
ATOM 730 C CA . GLU A 1 93 ? -9.013 -3.254 2.574 1.00 91.56 93 GLU A CA 1
ATOM 731 C C . GLU A 1 93 ? -10.444 -2.773 2.862 1.00 91.56 93 GLU A C 1
ATOM 733 O O . GLU A 1 93 ? -11.072 -2.153 2.011 1.00 91.56 93 GLU A O 1
ATOM 738 N N . MET A 1 94 ? -10.902 -2.886 4.116 1.00 92.94 94 MET A N 1
ATOM 739 C CA . MET A 1 94 ? -12.230 -2.414 4.526 1.00 92.94 94 MET A CA 1
ATOM 740 C C . MET A 1 94 ? -12.441 -0.916 4.265 1.00 92.94 94 MET A C 1
ATOM 742 O O . MET A 1 94 ? -13.545 -0.489 3.937 1.00 92.94 94 MET A O 1
ATOM 746 N N . LYS A 1 95 ? -11.401 -0.094 4.447 1.00 90.69 95 LYS A N 1
ATOM 747 C CA . LYS A 1 95 ? -11.494 1.353 4.240 1.00 90.69 95 LYS A CA 1
ATOM 748 C C . LYS A 1 95 ? -11.482 1.738 2.758 1.00 90.69 95 LYS A C 1
ATOM 750 O O . LYS A 1 95 ? -12.069 2.762 2.423 1.00 90.69 95 LYS A O 1
ATOM 755 N N . ILE A 1 96 ? -10.828 0.952 1.906 1.00 89.56 96 ILE A N 1
ATOM 756 C CA . ILE A 1 96 ? -10.864 1.114 0.448 1.00 89.56 96 ILE A CA 1
ATOM 757 C C . ILE A 1 96 ? -12.234 0.682 -0.086 1.00 89.56 96 ILE A C 1
ATOM 759 O O . ILE A 1 96 ? -12.835 1.422 -0.857 1.00 89.56 96 ILE A O 1
ATOM 763 N N . ASP A 1 97 ? -12.752 -0.455 0.382 1.00 91.44 97 ASP A N 1
ATOM 764 C CA . ASP A 1 97 ? -14.043 -0.997 -0.057 1.00 91.44 97 ASP A CA 1
ATOM 765 C C . ASP A 1 97 ? -15.230 -0.144 0.411 1.00 91.44 97 ASP A C 1
ATOM 767 O O . ASP A 1 97 ? -16.250 -0.056 -0.269 1.00 91.44 97 ASP A O 1
ATOM 771 N N . ARG A 1 98 ? -15.113 0.465 1.598 1.00 91.81 98 ARG A N 1
ATOM 772 C CA . ARG A 1 98 ? -16.163 1.272 2.239 1.00 91.81 98 ARG A CA 1
ATOM 773 C C . ARG A 1 98 ? -15.600 2.611 2.731 1.00 91.81 98 ARG A C 1
ATOM 775 O O . ARG A 1 98 ? -15.405 2.812 3.942 1.00 91.81 98 ARG A O 1
ATOM 782 N N . PRO A 1 99 ? -15.286 3.544 1.815 1.00 90.12 99 PRO A N 1
ATOM 783 C CA . PRO A 1 99 ? -14.643 4.817 2.143 1.00 90.12 99 PRO A CA 1
ATOM 784 C C . PRO A 1 99 ? -15.492 5.720 3.047 1.00 90.12 99 PRO A C 1
ATOM 786 O O . PRO A 1 99 ? -14.941 6.570 3.752 1.00 90.12 99 PRO A O 1
ATOM 789 N N . GLU A 1 100 ? -16.803 5.519 3.104 1.00 88.62 100 GLU A N 1
ATOM 790 C CA . GLU A 1 100 ? -17.747 6.219 3.973 1.00 88.62 100 GLU A CA 1
ATOM 791 C C . GLU A 1 100 ? -17.594 5.867 5.459 1.00 88.62 100 GLU A C 1
ATOM 793 O O . GLU A 1 100 ? -17.929 6.685 6.320 1.00 88.62 100 GLU A O 1
ATOM 798 N N . LEU A 1 101 ? -17.034 4.695 5.791 1.00 90.94 101 LEU A N 1
ATOM 799 C CA . LEU A 1 101 ? -16.898 4.270 7.183 1.00 90.94 101 LEU A CA 1
ATOM 800 C C . LEU A 1 101 ? -15.965 5.199 7.959 1.00 90.94 101 LEU A C 1
ATOM 802 O O . LEU A 1 101 ? -14.789 5.390 7.628 1.00 90.94 101 LEU A O 1
ATOM 806 N N . SER A 1 102 ? -16.466 5.753 9.056 1.00 92.00 102 SER A N 1
ATOM 807 C CA . SER A 1 102 ? -15.645 6.522 9.983 1.00 92.00 102 SER A CA 1
ATOM 808 C C . SER A 1 102 ? -14.648 5.619 10.721 1.00 92.00 102 SER A C 1
ATOM 810 O O . SER A 1 102 ? -14.857 4.419 10.900 1.00 92.00 102 SER A O 1
ATOM 812 N N . TYR A 1 103 ? -13.564 6.203 11.240 1.00 92.56 103 TYR A N 1
ATOM 813 C CA . TYR A 1 103 ? -12.601 5.446 12.053 1.00 92.56 103 TYR A CA 1
ATOM 814 C C . TYR A 1 103 ? -13.202 4.877 13.344 1.00 92.56 103 TYR A C 1
ATOM 816 O O . TYR A 1 103 ? -12.642 3.934 13.887 1.00 92.56 103 TYR A O 1
ATOM 824 N N . SER A 1 104 ? -14.302 5.449 13.847 1.00 94.31 104 SER A N 1
ATOM 825 C CA . SER A 1 104 ? -15.014 4.897 15.004 1.00 94.31 104 SER A CA 1
ATOM 826 C C . SER A 1 104 ? -15.779 3.627 14.617 1.00 94.31 10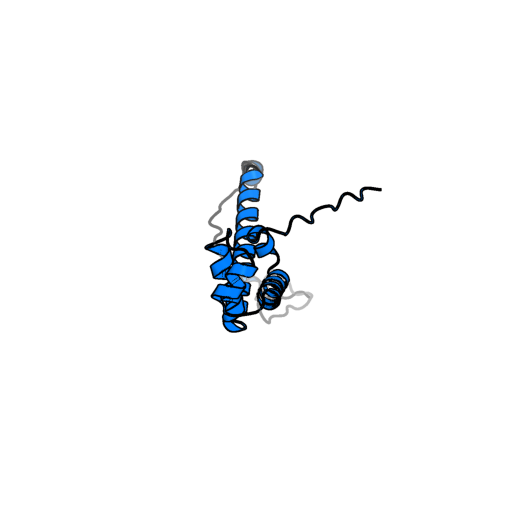4 SER A C 1
ATOM 828 O O . SER A 1 104 ? -15.623 2.614 15.284 1.00 94.31 104 SER A O 1
ATOM 830 N N . GLN A 1 105 ? -16.490 3.642 13.484 1.00 95.19 105 GLN A N 1
ATOM 831 C CA . GLN A 1 105 ? -17.203 2.464 12.969 1.00 95.19 105 GLN A CA 1
ATOM 832 C C . GLN A 1 105 ? -16.243 1.327 12.601 1.00 95.19 105 GLN A C 1
ATOM 834 O O . GLN A 1 105 ? -16.505 0.169 12.903 1.00 95.19 105 GLN A O 1
ATOM 839 N N . LEU A 1 106 ? -15.086 1.643 12.008 1.00 94.69 106 LEU A N 1
ATOM 840 C CA . LEU A 1 106 ? -14.039 0.637 11.804 1.00 94.69 106 LEU A CA 1
ATOM 841 C C . LEU A 1 106 ? -13.549 0.056 13.136 1.00 94.69 106 LEU A C 1
ATOM 843 O O . LEU A 1 106 ? -13.342 -1.146 13.241 1.00 94.69 106 LEU A O 1
ATOM 847 N N . ALA A 1 107 ? -13.379 0.888 14.163 1.00 95.25 107 ALA A N 1
ATOM 848 C CA . ALA A 1 107 ? -12.943 0.420 15.474 1.00 95.25 107 ALA A CA 1
ATOM 849 C C . ALA A 1 107 ? -13.962 -0.542 16.110 1.00 95.25 107 ALA A C 1
ATOM 851 O O . ALA A 1 107 ? -13.556 -1.537 16.700 1.00 95.25 107 ALA A O 1
ATOM 852 N N . GLU A 1 108 ? -15.261 -0.292 15.926 1.00 96.81 108 GLU A N 1
ATOM 853 C CA . GLU A 1 108 ? -16.339 -1.201 16.337 1.00 96.81 108 GLU A CA 1
ATOM 854 C C . GLU A 1 108 ? -16.271 -2.536 15.578 1.00 96.81 108 GLU A C 1
ATOM 856 O O . GLU A 1 108 ? -16.232 -3.591 16.208 1.00 96.81 108 GLU A O 1
ATOM 861 N N . ILE A 1 109 ? -16.146 -2.506 14.243 1.00 95.81 109 ILE A N 1
ATOM 862 C CA . ILE A 1 109 ? -16.039 -3.715 13.399 1.00 95.81 109 ILE A CA 1
ATOM 863 C C . ILE A 1 109 ? -14.842 -4.583 13.807 1.00 95.81 109 ILE A C 1
ATOM 865 O O . ILE A 1 109 ? -14.951 -5.804 13.896 1.00 95.81 109 ILE A O 1
ATOM 869 N N . PHE A 1 110 ? -13.693 -3.960 14.068 1.00 95.31 110 PHE A N 1
ATOM 870 C CA . PHE A 1 110 ? -12.470 -4.656 14.470 1.00 95.31 110 PHE A CA 1
ATOM 871 C C . PHE A 1 110 ? -12.350 -4.851 15.990 1.00 95.31 110 PHE A C 1
ATOM 873 O O . PHE A 1 110 ? -11.313 -5.326 16.453 1.00 95.31 110 PHE A O 1
ATOM 880 N N . SER A 1 111 ? -13.388 -4.505 16.766 1.00 95.44 111 SER A N 1
ATOM 881 C CA . SER A 1 111 ? -13.423 -4.631 18.231 1.00 95.44 111 SER A CA 1
ATOM 882 C C . SER A 1 111 ? -12.182 -4.043 18.920 1.00 95.44 111 SER A C 1
ATOM 884 O O . SER A 1 111 ? -11.585 -4.647 19.811 1.00 95.44 111 SER A O 1
ATOM 886 N N . CYS A 1 112 ? -11.750 -2.858 18.488 1.00 95.25 112 CYS A N 1
ATOM 887 C CA . CYS A 1 112 ? -10.555 -2.197 19.000 1.00 95.25 112 CYS A CA 1
ATOM 888 C C . CYS A 1 112 ? -10.790 -0.712 19.299 1.00 95.25 112 CYS A C 1
ATOM 890 O O . CYS A 1 112 ? -11.850 -0.150 19.047 1.00 95.25 112 CYS A O 1
ATOM 892 N N . ARG A 1 113 ? -9.772 -0.028 19.834 1.00 94.88 113 ARG A N 1
ATOM 893 C CA . ARG A 1 113 ? -9.826 1.428 20.025 1.00 94.88 113 ARG A CA 1
ATOM 894 C C . ARG A 1 113 ? -9.611 2.152 18.697 1.00 94.88 113 ARG A C 1
ATOM 896 O O . ARG A 1 113 ? -8.790 1.735 17.881 1.00 94.88 113 ARG A O 1
ATOM 903 N N . LYS A 1 114 ? -10.264 3.301 18.515 1.00 93.12 114 LYS A N 1
ATOM 904 C CA . LYS A 1 114 ? -10.088 4.177 17.341 1.00 93.12 114 LYS A CA 1
ATOM 905 C C . LYS A 1 114 ? -8.625 4.552 17.087 1.00 93.12 114 LYS A C 1
ATOM 907 O O . LYS A 1 114 ? -8.204 4.637 15.936 1.00 93.12 114 LYS A O 1
ATOM 912 N N . GLN A 1 115 ? -7.844 4.754 18.147 1.00 93.62 115 GLN A N 1
ATOM 913 C CA . GLN A 1 115 ? -6.416 5.057 18.056 1.00 93.62 115 GLN A CA 1
ATOM 914 C C . GLN A 1 115 ? -5.635 3.929 17.366 1.00 93.62 115 GLN A C 1
ATOM 916 O O . GLN A 1 115 ? -4.714 4.222 16.611 1.00 93.62 115 GLN A O 1
ATOM 921 N N . ASN A 1 116 ? -6.036 2.665 17.543 1.00 93.12 116 ASN A N 1
ATOM 922 C CA . ASN A 1 116 ? -5.386 1.525 16.892 1.00 93.12 116 ASN A CA 1
ATOM 923 C C . ASN A 1 116 ? -5.638 1.545 15.381 1.00 93.12 116 ASN A C 1
ATOM 925 O O . ASN A 1 116 ? -4.701 1.375 14.606 1.00 93.12 116 ASN A O 1
ATOM 929 N N . ILE A 1 117 ? -6.875 1.837 14.957 1.00 93.81 117 ILE A N 1
ATOM 930 C CA . ILE A 1 117 ? -7.216 2.014 13.535 1.00 93.81 117 ILE A CA 1
ATOM 931 C C . ILE A 1 117 ? -6.339 3.103 12.912 1.00 93.81 117 ILE A C 1
ATOM 933 O O . ILE A 1 117 ? -5.713 2.894 11.875 1.00 93.81 117 ILE A O 1
ATOM 937 N N . GLN A 1 118 ? -6.252 4.258 13.575 1.00 91.19 118 GLN A N 1
ATOM 938 C CA . GLN A 1 118 ? -5.445 5.379 13.095 1.00 91.19 118 GLN A CA 1
ATOM 939 C C . GLN A 1 118 ? -3.956 5.043 13.044 1.00 91.19 118 GLN A C 1
ATOM 941 O O . GLN A 1 118 ? -3.299 5.383 12.065 1.00 91.19 118 GLN A O 1
ATOM 946 N N . TYR A 1 119 ? -3.438 4.358 14.063 1.00 92.50 119 TYR A N 1
ATOM 947 C CA . TYR A 1 119 ? -2.058 3.893 14.098 1.00 92.50 119 TYR A CA 1
ATOM 948 C C . TYR A 1 119 ? -1.752 2.961 12.920 1.00 92.50 119 TYR A C 1
ATOM 950 O O . TYR A 1 119 ? -0.771 3.175 12.210 1.00 92.50 119 TYR A O 1
ATOM 958 N N . HIS A 1 120 ? -2.605 1.964 12.666 1.00 90.69 120 HIS A N 1
ATOM 959 C CA . HIS A 1 120 ? -2.409 1.018 11.568 1.00 90.69 120 HIS A CA 1
ATOM 960 C C . HIS A 1 120 ? -2.459 1.702 10.200 1.00 90.69 120 HIS A C 1
ATOM 962 O O . HIS A 1 120 ? -1.565 1.481 9.386 1.00 90.69 120 HIS A O 1
ATOM 968 N N . LEU A 1 121 ? -3.436 2.583 9.971 1.00 89.50 121 LEU A N 1
ATOM 969 C CA . LEU A 1 121 ? -3.529 3.341 8.721 1.00 89.50 121 LEU A CA 1
ATOM 970 C C . LEU A 1 121 ? -2.339 4.288 8.536 1.00 89.50 121 LEU A C 1
ATOM 972 O O . LEU A 1 121 ? -1.764 4.337 7.455 1.00 89.50 121 LEU A O 1
ATOM 976 N N . HIS A 1 122 ? -1.908 4.992 9.587 1.00 89.12 122 HIS A N 1
ATOM 977 C CA . HIS A 1 122 ? -0.734 5.865 9.515 1.00 89.12 122 HIS A CA 1
ATOM 978 C C . HIS A 1 122 ? 0.542 5.075 9.214 1.00 89.12 122 HIS A C 1
ATOM 980 O O . HIS A 1 122 ? 1.367 5.506 8.412 1.00 89.12 122 HIS A O 1
ATOM 986 N N . LYS A 1 123 ? 0.709 3.904 9.835 1.00 87.88 123 LYS A N 1
ATOM 987 C CA . LYS A 1 123 ? 1.854 3.020 9.598 1.00 87.88 123 LYS A CA 1
ATOM 988 C C . LYS A 1 123 ? 1.895 2.526 8.151 1.00 87.88 123 LYS A C 1
ATOM 990 O O . LYS A 1 123 ? 2.970 2.493 7.562 1.00 87.88 123 LYS A O 1
ATOM 995 N N . ILE A 1 124 ? 0.741 2.185 7.578 1.00 87.81 124 ILE A N 1
ATOM 996 C CA . ILE A 1 124 ? 0.618 1.811 6.164 1.00 87.81 124 ILE A CA 1
ATOM 997 C C . ILE A 1 124 ? 0.963 2.994 5.261 1.00 87.81 124 ILE A C 1
ATOM 999 O O . ILE A 1 124 ? 1.802 2.847 4.384 1.00 87.81 124 ILE A O 1
ATOM 1003 N N . LEU A 1 125 ? 0.383 4.168 5.514 1.00 87.38 125 LEU A N 1
ATOM 1004 C CA . LEU A 1 125 ? 0.654 5.382 4.739 1.00 87.38 125 LEU A CA 1
ATOM 1005 C C . LEU A 1 125 ? 2.118 5.824 4.818 1.00 87.38 125 LEU A C 1
ATOM 1007 O O . LEU A 1 125 ? 2.655 6.347 3.854 1.00 87.38 125 LEU A O 1
ATOM 1011 N N . SER A 1 126 ? 2.782 5.588 5.950 1.00 86.88 126 SER A N 1
ATOM 1012 C CA . SER A 1 126 ? 4.220 5.856 6.089 1.00 86.88 126 SER A CA 1
ATOM 1013 C C . SER A 1 126 ? 5.067 4.901 5.243 1.00 86.88 126 SER A C 1
ATOM 1015 O O . SER A 1 126 ? 6.165 5.261 4.837 1.00 86.88 126 SER A O 1
ATOM 1017 N N . ALA A 1 127 ? 4.581 3.680 4.999 1.00 85.56 127 ALA A N 1
ATOM 1018 C CA . ALA A 1 127 ? 5.259 2.686 4.171 1.00 85.56 127 ALA A CA 1
ATOM 1019 C C . ALA A 1 127 ? 4.912 2.814 2.678 1.00 85.56 127 ALA A C 1
ATOM 1021 O O . ALA A 1 127 ? 5.725 2.436 1.843 1.00 85.56 127 ALA A O 1
ATOM 1022 N N . CYS A 1 128 ? 3.718 3.313 2.356 1.00 85.75 128 CYS A N 1
ATOM 1023 C CA . CYS A 1 128 ? 3.217 3.507 0.999 1.00 85.75 128 CYS A CA 1
ATOM 1024 C C . CYS A 1 128 ? 2.419 4.825 0.935 1.00 85.75 128 CYS A C 1
ATOM 1026 O O . CYS A 1 128 ? 1.192 4.817 1.112 1.00 85.75 128 CYS A O 1
ATOM 1028 N N . PRO A 1 129 ? 3.108 5.967 0.752 1.00 83.50 129 PRO A N 1
ATOM 1029 C CA . PRO A 1 129 ? 2.491 7.295 0.714 1.00 83.50 129 PRO A CA 1
ATOM 1030 C C . PRO A 1 129 ? 1.444 7.456 -0.390 1.00 83.50 129 PRO A C 1
ATOM 1032 O O . PRO A 1 129 ? 0.505 8.236 -0.243 1.00 83.50 129 PRO A O 1
ATOM 1035 N N . GLU A 1 130 ? 1.570 6.687 -1.469 1.00 79.50 130 GLU A N 1
ATOM 1036 C CA . GLU A 1 130 ? 0.688 6.692 -2.636 1.00 79.50 130 GLU A CA 1
ATOM 1037 C C . GLU A 1 130 ? -0.748 6.289 -2.266 1.00 79.50 130 GLU A C 1
ATOM 1039 O O . GLU A 1 130 ? -1.715 6.780 -2.847 1.00 79.50 130 GLU A O 1
ATOM 1044 N N . LEU A 1 131 ? -0.927 5.478 -1.217 1.00 80.94 131 LEU A N 1
ATOM 1045 C CA . LEU A 1 131 ? -2.255 5.146 -0.688 1.00 80.94 131 LEU A CA 1
ATOM 1046 C C . LEU A 1 131 ? -2.955 6.352 -0.038 1.00 80.94 131 LEU A C 1
ATOM 1048 O O . LEU A 1 131 ? -4.160 6.309 0.214 1.00 80.94 131 LEU A O 1
ATOM 1052 N N . GLY A 1 132 ? -2.228 7.442 0.218 1.00 79.88 132 GLY A N 1
ATOM 1053 C CA . GLY A 1 132 ? -2.772 8.689 0.750 1.00 79.88 132 GLY A CA 1
ATOM 1054 C C . GLY A 1 132 ? -3.781 9.360 -0.179 1.00 79.88 132 GLY A C 1
ATOM 1055 O O . GLY A 1 132 ? -4.640 10.088 0.307 1.00 79.88 132 GLY A O 1
ATOM 1056 N N . TYR A 1 133 ? -3.730 9.081 -1.485 1.00 75.50 133 TYR A N 1
ATOM 1057 C CA . TYR A 1 133 ? -4.738 9.559 -2.437 1.00 75.50 133 TYR A CA 1
ATOM 1058 C C . TYR A 1 133 ? -6.065 8.796 -2.324 1.00 75.50 133 TYR A C 1
ATOM 1060 O O . TYR A 1 133 ? -7.122 9.358 -2.599 1.00 75.50 133 TYR A O 1
ATOM 1068 N N . LEU A 1 134 ? -6.019 7.534 -1.886 1.00 70.62 134 LEU A N 1
ATOM 1069 C CA . LEU A 1 134 ? -7.195 6.673 -1.722 1.00 70.62 134 LEU A CA 1
ATOM 1070 C C . LEU A 1 134 ? -7.874 6.880 -0.366 1.00 70.62 134 LEU A C 1
ATOM 1072 O O . LEU A 1 134 ? -9.087 6.727 -0.229 1.00 70.62 134 LEU A O 1
ATOM 1076 N N . LEU A 1 135 ? -7.093 7.231 0.657 1.00 73.81 135 LEU A N 1
ATOM 1077 C CA . LEU A 1 135 ? -7.609 7.497 1.990 1.00 73.81 135 LEU A CA 1
ATOM 1078 C C . LEU A 1 135 ? -7.919 8.990 2.122 1.00 73.81 135 LEU A C 1
ATOM 1080 O O . LEU A 1 135 ? -6.991 9.792 2.061 1.00 73.81 135 LEU A O 1
ATOM 1084 N N . PRO A 1 136 ? -9.180 9.404 2.359 1.00 60.34 136 PRO A N 1
ATOM 1085 C CA . PRO A 1 136 ? -9.512 10.817 2.468 1.00 60.34 136 PRO A CA 1
ATOM 1086 C C . PRO A 1 136 ? -8.680 11.455 3.582 1.00 60.34 136 PRO A C 1
ATOM 1088 O O . PRO A 1 136 ? -8.897 11.215 4.777 1.00 60.34 136 PRO A O 1
ATOM 1091 N N . ALA A 1 137 ? -7.700 12.270 3.184 1.00 54.28 137 ALA A N 1
ATOM 1092 C CA . ALA A 1 137 ? -6.906 13.045 4.111 1.00 54.28 137 ALA A CA 1
ATOM 1093 C C . ALA A 1 137 ? -7.875 13.900 4.926 1.00 54.28 137 ALA A C 1
ATOM 1095 O O . ALA A 1 137 ? -8.730 14.598 4.372 1.00 54.28 137 ALA A O 1
ATOM 1096 N N . ARG A 1 138 ? -7.763 13.836 6.259 1.00 50.09 138 ARG A N 1
ATOM 1097 C CA . ARG A 1 138 ? -8.469 14.767 7.142 1.00 50.09 138 ARG A CA 1
ATOM 1098 C C . ARG A 1 138 ? -8.251 16.165 6.572 1.00 50.09 138 ARG A C 1
ATOM 1100 O O . ARG A 1 138 ? -7.127 16.664 6.633 1.00 50.09 138 ARG A O 1
ATOM 1107 N N . LYS A 1 139 ? -9.308 16.811 6.064 1.00 44.66 139 LYS A N 1
ATOM 1108 C CA . LYS A 1 139 ? -9.300 18.263 5.897 1.00 44.66 139 LYS A CA 1
ATOM 1109 C C . LYS A 1 139 ? -8.886 18.790 7.265 1.00 44.66 139 LYS A C 1
ATOM 1111 O O . LYS A 1 139 ? -9.619 18.603 8.239 1.00 44.66 139 LYS A O 1
ATOM 1116 N N . LYS A 1 140 ? -7.674 19.344 7.385 1.00 43.47 140 LYS A N 1
ATOM 1117 C CA . LYS A 1 140 ? -7.294 20.105 8.572 1.00 43.47 140 LYS A CA 1
ATOM 1118 C C . LYS A 1 140 ? -8.314 21.228 8.608 1.00 43.47 140 LYS A C 1
ATOM 1120 O O . LYS A 1 140 ? -8.205 22.167 7.825 1.00 43.47 140 LYS A O 1
ATOM 1125 N N . SER A 1 141 ? -9.359 21.069 9.418 1.00 41.31 141 SER A N 1
ATOM 1126 C CA . SER A 1 141 ? -10.320 22.127 9.674 1.00 41.31 141 SER A CA 1
ATOM 1127 C C . SER A 1 141 ? -9.473 23.282 10.171 1.00 41.31 141 SER A C 1
ATOM 1129 O O . SER A 1 141 ? -8.957 23.229 11.289 1.00 41.31 141 SER A O 1
ATOM 1131 N N . ARG A 1 142 ? -9.229 24.266 9.299 1.00 44.03 142 ARG A N 1
ATOM 1132 C CA . ARG A 1 142 ? -8.658 25.545 9.688 1.00 44.03 142 ARG A CA 1
ATOM 1133 C C . ARG A 1 142 ? -9.626 26.056 10.740 1.00 44.03 142 ARG A C 1
ATOM 1135 O O . ARG A 1 142 ? -10.717 26.503 10.409 1.00 44.03 142 ARG A O 1
ATOM 1142 N N . ARG A 1 143 ? -9.279 25.885 12.017 1.00 43.59 143 ARG A N 1
ATOM 1143 C CA . ARG A 1 143 ? -9.905 26.639 13.092 1.00 43.59 143 ARG A CA 1
ATOM 1144 C C . ARG A 1 143 ? -9.566 28.084 12.764 1.00 43.59 143 ARG A C 1
ATOM 1146 O O . ARG A 1 143 ? -8.458 28.532 13.030 1.00 43.59 143 ARG A O 1
ATOM 1153 N N . THR A 1 144 ? -10.484 28.766 12.089 1.00 45.78 144 THR A N 1
ATOM 1154 C CA . THR A 1 144 ? -10.535 30.220 12.073 1.00 45.78 144 THR A CA 1
ATOM 1155 C C . THR A 1 144 ? -10.531 30.640 13.529 1.00 45.78 144 THR A C 1
ATOM 1157 O O . THR A 1 144 ? -11.500 30.402 14.251 1.00 45.78 144 THR A O 1
ATOM 1160 N N . ALA A 1 145 ? -9.390 31.162 13.971 1.00 48.22 145 ALA A N 1
ATOM 1161 C CA . ALA A 1 145 ? -9.269 31.862 15.228 1.00 48.22 145 ALA A CA 1
ATOM 1162 C C . ALA A 1 145 ? -10.250 33.037 15.167 1.00 48.22 145 ALA A C 1
ATOM 1164 O O . ALA A 1 145 ? -9.981 34.044 14.518 1.00 48.22 145 ALA A O 1
ATOM 1165 N N . ARG A 1 146 ? -11.426 32.867 15.774 1.00 44.66 146 ARG A N 1
ATOM 1166 C CA . ARG A 1 146 ? -12.247 34.001 16.181 1.00 44.66 146 ARG A CA 1
ATOM 1167 C C . ARG A 1 146 ? -11.529 34.607 17.383 1.00 44.66 146 ARG A C 1
ATOM 1169 O O . ARG A 1 146 ? -11.452 33.964 18.428 1.00 44.66 146 ARG A O 1
ATOM 1176 N N . ARG A 1 147 ? -10.896 35.755 17.144 1.00 53.62 147 ARG A N 1
ATOM 1177 C CA . ARG A 1 147 ? -10.626 36.748 18.184 1.00 53.62 147 ARG A CA 1
ATOM 1178 C C . ARG A 1 147 ? -11.944 37.373 18.615 1.00 53.62 147 ARG A C 1
ATOM 1180 O O . ARG A 1 147 ? -12.839 37.456 17.742 1.00 53.62 147 ARG A O 1
#

Secondary structure (DSSP, 8-state):
----TTSS----TTS-GGGSGGGG-TTTSS-S---S----TTGGGTS-------HHHHHHHHHHHHHHHHHHHHHHHHHHHHHH-HHHHHHHHHHHH-TT--HHHHHHHTTS-HHHHHHHHHHHHHH-GGGGGTS------------

pLDDT: mean 70.73, std 17.53, range [41.31, 96.81]